Protein AF-A0A4Q2YLG7-F1 (afdb_monomer)

Nearest PDB structures (foldseek):
  5nfq-assembly1_A  TM=1.000E+00  e=6.974E-09  metagenome
  6xtc-assembly2_D  TM=9.333E-01  e=8.255E-06  synthetic construct
  8ynv-assembly4_D  TM=9.3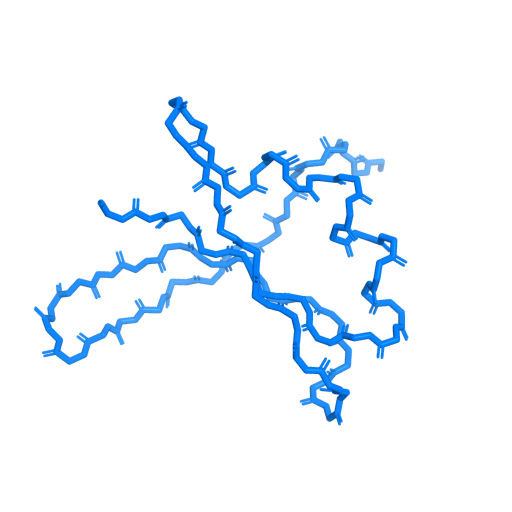80E-01  e=6.765E-04  Bacillus thuringiensis
  8ynw-assembly4_D  TM=9.355E-01  e=6.765E-04  Bacillus thuringiensis
  3om8-assembly1_B  TM=8.769E-01  e=1.410E-03  Pseudomonas aeruginosa PAO1

Foldseek 3Di:
DDDQQDAQWDWDQDPVRDIWTKHWAADPPAAEDEDEDDPPDALSVCSPVCVVCRDHYTYMGIGDD

pLDDT: mean 94.2, std 11.19, range [41.66, 98.81]

Solvent-accessible surface area (backbone atoms only — not comparable to full-atom values): 3967 Å² total; per-residue (Å²): 133,81,60,89,50,75,70,74,63,48,79,46,79,43,99,85,75,50,74,33,50,25,33,73,43,47,49,92,87,36,62,78,46,80,49,79,57,60,90,96,63,37,43,57,77,41,42,66,56,46,72,71,40,24,87,71,21,19,34,35,25,45,42,81,133

Radius of gyration: 11.84 Å; Cα contacts (8 Å, |Δi|>4): 115; chains: 1; bounding box: 31×20×28 Å

Mean predicted aligned error: 3.36 Å

Secondary structure (DSSP, 8-state):
-PPTT---EEEEE-TTS-EEEEEEES-TTSPEEE----TT--GGGGTTHHHHHTTTSEEEEE---

Structure (mmCIF, N/CA/C/O backbone):
data_AF-A0A4Q2YLG7-F1
#
_entry.id   AF-A0A4Q2YLG7-F1
#
loop_
_atom_site.group_PDB
_atom_site.id
_atom_site.type_symbol
_atom_site.label_atom_id
_atom_site.label_alt_id
_atom_site.label_comp_id
_atom_site.label_asym_id
_atom_site.label_entity_id
_atom_site.label_seq_id
_atom_site.pdbx_PDB_ins_code
_atom_site.Cartn_x
_atom_site.Cartn_y
_atom_site.Cartn_z
_atom_site.occupancy
_atom_site.B_iso_or_equiv
_atom_site.auth_seq_id
_atom_site.auth_comp_id
_atom_site.auth_asym_id
_atom_site.auth_atom_id
_atom_site.pdbx_PDB_model_num
ATOM 1 N N . MET A 1 1 ? 13.651 15.170 -8.990 1.00 41.66 1 MET A N 1
ATOM 2 C CA . MET A 1 1 ? 14.364 13.976 -8.494 1.00 41.66 1 MET A CA 1
ATOM 3 C C . MET A 1 1 ? 13.531 13.429 -7.342 1.00 41.66 1 MET A C 1
ATOM 5 O O . MET A 1 1 ? 13.572 14.015 -6.272 1.00 41.66 1 MET A O 1
ATOM 9 N N . SER A 1 2 ? 12.667 12.438 -7.581 1.00 49.56 2 SER A N 1
ATOM 10 C CA . SER A 1 2 ? 11.923 11.799 -6.484 1.00 49.56 2 SER A CA 1
ATOM 11 C C . SER A 1 2 ? 12.929 10.993 -5.665 1.00 49.56 2 SER A C 1
ATOM 13 O O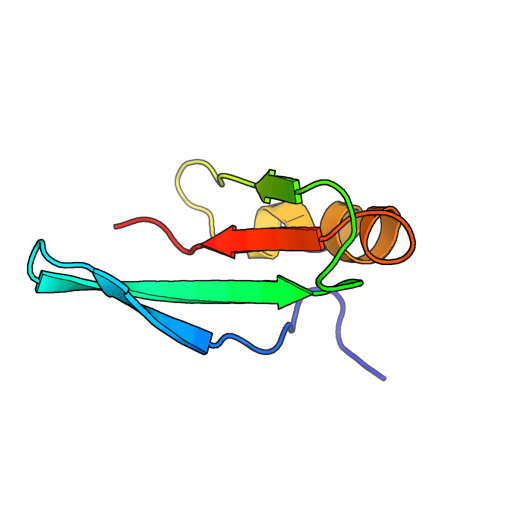 . SER A 1 2 ? 13.698 10.208 -6.224 1.00 49.56 2 SER A O 1
ATOM 15 N N . ILE A 1 3 ? 13.002 11.271 -4.366 1.00 61.12 3 ILE A N 1
ATOM 16 C CA . ILE A 1 3 ? 13.805 10.490 -3.431 1.00 61.12 3 ILE A CA 1
ATOM 17 C C . ILE A 1 3 ? 13.130 9.119 -3.353 1.00 61.12 3 ILE A C 1
ATOM 19 O O . ILE A 1 3 ? 11.937 9.033 -3.072 1.00 61.12 3 ILE A O 1
ATOM 23 N N . ILE A 1 4 ? 13.869 8.052 -3.667 1.00 68.38 4 ILE A N 1
ATOM 24 C CA . ILE A 1 4 ? 13.351 6.678 -3.687 1.00 68.38 4 ILE A CA 1
ATOM 25 C C . ILE A 1 4 ? 12.596 6.400 -2.380 1.00 68.38 4 ILE A C 1
ATOM 27 O O . ILE A 1 4 ? 13.193 6.384 -1.305 1.00 68.38 4 ILE A O 1
ATOM 31 N N . GLY A 1 5 ? 11.291 6.153 -2.484 1.00 67.06 5 GLY A N 1
ATOM 32 C CA . GLY A 1 5 ? 10.432 5.846 -1.343 1.00 67.06 5 GLY A CA 1
ATOM 33 C C . GLY A 1 5 ? 9.535 6.982 -0.855 1.00 67.06 5 GLY A C 1
ATOM 34 O O . GLY A 1 5 ? 8.764 6.726 0.064 1.00 67.06 5 GLY A O 1
ATOM 35 N N . ASP A 1 6 ? 9.598 8.185 -1.430 1.00 87.06 6 ASP A N 1
ATOM 36 C CA . ASP A 1 6 ? 8.558 9.205 -1.244 1.00 87.06 6 ASP A CA 1
ATOM 37 C C . ASP A 1 6 ? 7.455 9.017 -2.288 1.00 87.06 6 ASP A C 1
ATOM 39 O O . ASP A 1 6 ? 7.591 9.414 -3.448 1.00 87.06 6 ASP A O 1
ATOM 43 N N . PHE A 1 7 ? 6.363 8.389 -1.859 1.00 94.75 7 PHE A N 1
ATOM 44 C CA . PHE A 1 7 ? 5.154 8.213 -2.655 1.00 94.75 7 PHE A CA 1
ATOM 45 C C . PHE A 1 7 ? 4.049 9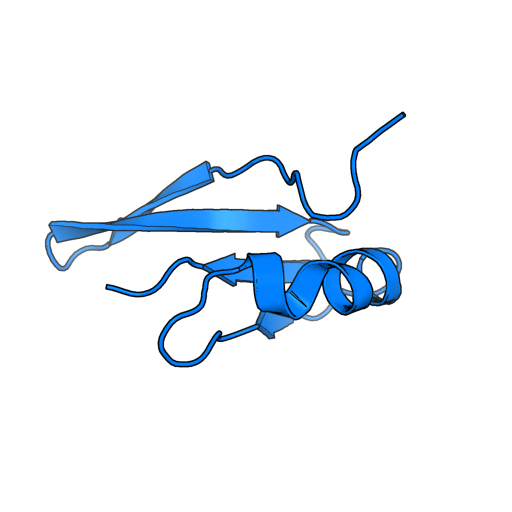.137 -2.146 1.00 94.75 7 PHE A C 1
ATOM 47 O O . PHE A 1 7 ? 3.939 9.381 -0.942 1.00 94.75 7 PHE A O 1
ATOM 54 N N . GLU A 1 8 ? 3.212 9.632 -3.058 1.00 95.38 8 GLU A N 1
ATOM 55 C CA . GLU A 1 8 ? 1.959 10.272 -2.664 1.00 95.38 8 GLU A CA 1
ATOM 56 C C . GLU A 1 8 ? 1.063 9.236 -1.976 1.00 95.38 8 GLU A C 1
ATOM 58 O O . GLU A 1 8 ? 0.921 8.103 -2.444 1.00 95.38 8 GLU A O 1
ATOM 63 N N . GLN A 1 9 ? 0.480 9.637 -0.850 1.00 96.75 9 GLN A N 1
ATOM 64 C CA . GLN A 1 9 ? -0.429 8.809 -0.076 1.00 96.75 9 GLN A CA 1
ATOM 65 C C . GLN A 1 9 ? -1.810 9.444 -0.081 1.00 96.75 9 GLN A C 1
ATOM 67 O O . GLN A 1 9 ? -1.959 10.645 0.144 1.00 96.75 9 GLN A O 1
ATOM 72 N N . GLN A 1 10 ? -2.824 8.616 -0.289 1.00 97.25 10 GLN A N 1
ATOM 73 C CA . GLN A 1 10 ? -4.211 8.988 -0.054 1.00 97.25 10 GLN A CA 1
ATOM 74 C C . GLN A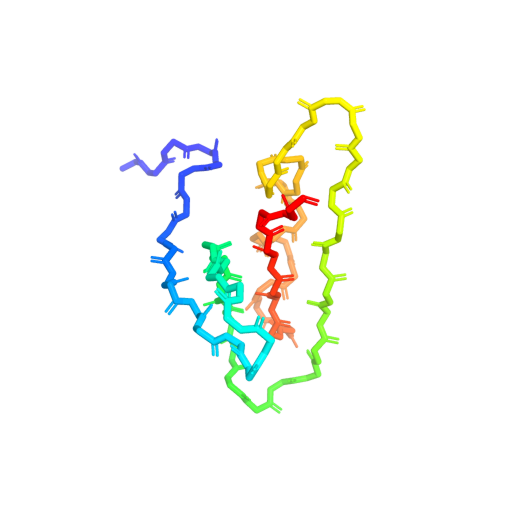 1 10 ? -4.674 8.411 1.280 1.00 97.25 10 GLN A C 1
ATOM 76 O O . GLN A 1 10 ? -4.311 7.293 1.649 1.00 97.25 10 GLN A O 1
ATOM 81 N N . ARG A 1 11 ? -5.527 9.156 1.981 1.00 97.94 11 ARG A N 1
ATOM 82 C CA . ARG A 1 11 ? -6.149 8.679 3.212 1.00 97.94 11 ARG A CA 1
ATOM 83 C C . ARG A 1 11 ? -7.450 7.953 2.907 1.00 97.94 11 ARG A C 1
ATOM 85 O O . ARG A 1 11 ? -8.378 8.540 2.353 1.00 97.94 11 ARG A O 1
ATOM 92 N N . VAL A 1 12 ? -7.536 6.690 3.311 1.00 98.00 12 VAL A N 1
ATOM 93 C CA . VAL A 1 12 ? -8.703 5.832 3.086 1.00 98.00 12 VAL A CA 1
ATOM 94 C C . VAL A 1 12 ? -9.415 5.580 4.408 1.00 98.00 12 VAL A C 1
ATOM 96 O O . VAL A 1 12 ? -8.836 5.024 5.340 1.00 98.00 12 VAL A O 1
ATOM 99 N N . LYS A 1 13 ? -10.691 5.975 4.484 1.00 98.12 13 LYS A N 1
ATOM 100 C CA . LYS A 1 13 ? -11.556 5.716 5.643 1.00 98.12 13 LYS A CA 1
ATOM 101 C C . LYS A 1 13 ? -12.245 4.366 5.493 1.00 98.12 13 LYS A C 1
ATOM 103 O O . LYS A 1 13 ? -12.907 4.122 4.486 1.00 98.12 13 LYS A O 1
ATOM 108 N N . LEU A 1 14 ? -12.122 3.509 6.502 1.00 97.19 14 LEU A N 1
ATOM 109 C CA . LEU A 1 14 ? -12.781 2.206 6.545 1.00 97.19 14 LEU A CA 1
ATOM 110 C C . LEU A 1 14 ? -14.066 2.267 7.391 1.00 97.19 14 LEU A C 1
ATOM 112 O O . LEU A 1 14 ? -14.123 3.032 8.356 1.00 97.19 14 LEU A O 1
ATOM 116 N N . PRO A 1 15 ? -15.081 1.419 7.116 1.00 97.81 15 PRO A N 1
ATOM 117 C CA . PRO A 1 15 ? -16.307 1.348 7.925 1.00 97.81 15 PRO A CA 1
ATOM 118 C C . PRO A 1 15 ? -16.076 1.021 9.408 1.00 97.81 15 PRO A C 1
ATOM 120 O O . PRO A 1 15 ? -16.943 1.260 10.240 1.00 97.81 15 PRO A O 1
ATOM 123 N N . THR A 1 16 ? -14.900 0.488 9.749 1.00 97.44 16 THR A N 1
ATOM 124 C CA . THR A 1 16 ? -14.467 0.203 11.123 1.00 97.44 16 THR A CA 1
ATOM 125 C C . THR A 1 16 ? -14.055 1.452 11.911 1.00 97.44 16 THR A C 1
ATOM 127 O O . THR A 1 16 ? -13.726 1.342 13.089 1.00 97.44 16 THR A O 1
ATOM 130 N N . GLY A 1 17 ? -14.025 2.631 11.279 1.00 97.00 17 GLY A N 1
ATOM 131 C CA . GLY A 1 17 ? -13.522 3.873 11.874 1.00 97.00 17 GLY A CA 1
ATOM 132 C C . GLY A 1 17 ? -11.996 4.008 11.842 1.00 97.00 17 GLY A C 1
ATOM 133 O O . GLY A 1 17 ? -11.458 4.977 12.372 1.00 97.00 17 GLY A O 1
ATOM 134 N N . VAL A 1 18 ? -11.286 3.053 11.232 1.00 96.88 18 VAL A N 1
ATOM 135 C CA . VAL A 1 18 ? -9.845 3.153 10.961 1.00 96.88 18 VAL A CA 1
ATOM 136 C C . VAL A 1 18 ? -9.622 4.015 9.718 1.00 96.88 18 VAL A C 1
ATOM 138 O O . VAL A 1 18 ? -10.312 3.843 8.713 1.00 96.88 18 VAL A O 1
ATOM 141 N N . GLU A 1 19 ? -8.635 4.904 9.771 1.00 97.69 19 GLU A N 1
ATOM 142 C CA . GLU A 1 19 ? -8.116 5.612 8.600 1.00 97.69 19 GLU A CA 1
ATOM 143 C C . GLU A 1 19 ? -6.698 5.105 8.317 1.00 97.69 19 GLU A C 1
ATOM 145 O O . GLU A 1 19 ? -5.890 5.020 9.240 1.00 97.69 19 GLU A O 1
ATOM 150 N N . LEU A 1 20 ? -6.415 4.741 7.065 1.00 97.88 20 LEU A N 1
ATOM 151 C CA . LEU A 1 20 ? -5.094 4.287 6.625 1.00 97.88 20 LEU A CA 1
ATOM 152 C C . LEU A 1 20 ? -4.527 5.282 5.615 1.00 97.88 20 LEU A C 1
ATOM 154 O O . LEU A 1 20 ? -5.255 5.730 4.725 1.00 97.88 20 LEU A O 1
ATOM 158 N N . ASP A 1 21 ? -3.239 5.586 5.725 1.00 98.12 21 ASP A N 1
ATOM 159 C CA . ASP A 1 21 ? -2.497 6.235 4.648 1.00 98.12 21 ASP A CA 1
ATOM 160 C C . ASP A 1 21 ? -2.044 5.150 3.656 1.00 98.12 21 ASP A C 1
ATOM 162 O O . ASP A 1 21 ? -1.566 4.083 4.050 1.00 98.12 21 ASP A O 1
ATOM 166 N N . VAL A 1 22 ? -2.304 5.365 2.363 1.00 98.38 22 VAL A N 1
ATOM 167 C CA . VAL A 1 22 ? -2.177 4.330 1.329 1.00 98.38 22 VAL A CA 1
ATOM 168 C C . VAL A 1 22 ? -1.495 4.886 0.088 1.00 98.38 22 VAL A C 1
ATOM 170 O O . VAL A 1 22 ? -1.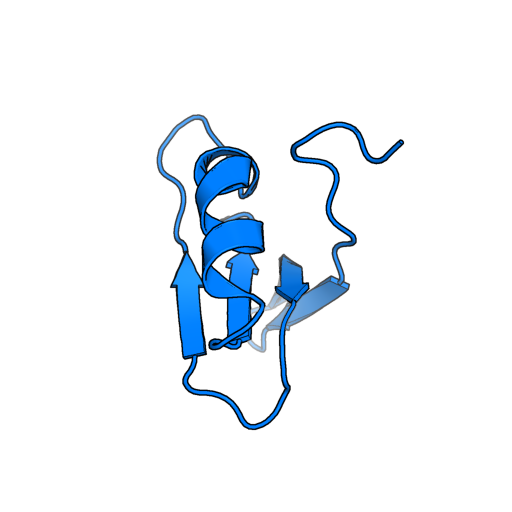978 5.844 -0.516 1.00 98.38 22 VAL A O 1
ATOM 173 N N . VAL A 1 23 ? -0.422 4.228 -0.348 1.00 98.38 23 VAL A N 1
ATOM 174 C CA . VAL A 1 23 ? 0.133 4.409 -1.695 1.00 98.38 23 VAL A CA 1
ATOM 175 C C . VAL A 1 23 ? -0.717 3.627 -2.690 1.00 98.38 23 VAL A C 1
ATOM 177 O O . VAL A 1 23 ? -0.995 2.451 -2.466 1.00 98.38 23 VAL A O 1
ATOM 180 N N . ASP A 1 24 ? -1.118 4.260 -3.791 1.00 98.31 24 ASP A N 1
ATOM 181 C CA . ASP A 1 24 ? -1.938 3.644 -4.842 1.00 98.31 24 ASP A CA 1
ATOM 182 C C . ASP A 1 24 ? -1.509 4.171 -6.213 1.00 98.31 24 ASP A C 1
ATOM 184 O O . ASP A 1 24 ? -1.871 5.280 -6.613 1.00 98.31 24 ASP A O 1
ATOM 188 N N . ILE A 1 25 ? -0.689 3.382 -6.905 1.00 97.94 25 ILE A N 1
ATOM 189 C CA . ILE A 1 25 ? -0.047 3.761 -8.167 1.00 97.94 25 ILE A CA 1
ATOM 190 C C . ILE A 1 25 ? -0.271 2.700 -9.248 1.00 97.94 25 ILE A C 1
ATOM 192 O O . ILE A 1 25 ? -0.560 1.540 -8.956 1.00 97.94 25 ILE A O 1
ATOM 196 N N . GLY A 1 26 ? -0.095 3.101 -10.506 1.00 97.81 26 GLY A N 1
ATOM 197 C CA . GLY A 1 26 ? -0.294 2.248 -11.680 1.00 97.81 26 GLY A CA 1
ATOM 198 C C . GLY A 1 26 ? -1.703 2.340 -12.289 1.00 97.81 26 GLY A C 1
ATOM 199 O O . GLY A 1 26 ? -2.552 3.087 -11.785 1.00 97.81 26 GLY A O 1
ATOM 200 N N . PRO A 1 27 ? -1.961 1.635 -13.409 1.00 98.31 27 PRO A N 1
ATOM 201 C CA . PRO A 1 27 ? -3.221 1.727 -14.144 1.00 98.31 27 PRO A CA 1
ATOM 202 C C . PRO A 1 27 ? -4.411 1.244 -13.312 1.00 98.31 27 PRO A C 1
ATOM 204 O O . PRO A 1 27 ? -4.340 0.224 -12.630 1.00 98.31 27 PRO A O 1
ATOM 207 N N . ARG A 1 28 ? -5.536 1.966 -13.368 1.00 97.25 28 ARG A N 1
ATOM 208 C CA . ARG A 1 28 ? -6.717 1.675 -12.531 1.00 97.25 28 ARG A CA 1
ATOM 209 C C . ARG A 1 28 ? -7.426 0.368 -12.896 1.00 97.25 28 ARG A C 1
ATOM 211 O O . ARG A 1 28 ? -8.116 -0.186 -12.044 1.00 97.25 28 ARG A O 1
ATOM 218 N N . ASP A 1 29 ? -7.246 -0.094 -14.125 1.00 97.81 29 ASP A N 1
ATOM 219 C CA . ASP A 1 29 ? -7.833 -1.284 -14.742 1.00 97.81 29 ASP A CA 1
ATOM 220 C C . ASP A 1 29 ? -6.873 -2.490 -14.802 1.00 97.81 29 ASP A C 1
ATOM 222 O O . ASP A 1 29 ? -7.266 -3.568 -15.248 1.00 97.81 29 ASP A O 1
ATOM 226 N N . ALA A 1 30 ? -5.635 -2.343 -14.318 1.00 98.56 30 ALA A N 1
ATOM 227 C CA . ALA A 1 30 ? -4.668 -3.434 -14.240 1.00 98.56 30 ALA A CA 1
ATOM 228 C C . ALA A 1 30 ? -4.941 -4.385 -13.051 1.00 98.56 30 ALA A C 1
ATOM 230 O O . ALA A 1 30 ? -5.549 -3.978 -12.054 1.00 98.56 30 ALA A O 1
ATOM 231 N N . PRO A 1 31 ? -4.447 -5.642 -13.094 1.00 98.75 31 PRO A N 1
ATOM 232 C CA . PRO A 1 31 ? -4.488 -6.539 -11.941 1.00 98.75 31 PRO A CA 1
ATOM 233 C C . PRO A 1 31 ? -3.844 -5.905 -10.698 1.00 98.75 31 PRO A C 1
ATOM 235 O O . PRO A 1 31 ? -2.831 -5.208 -10.792 1.00 98.75 31 PRO A O 1
ATOM 238 N N . VAL A 1 32 ? -4.435 -6.150 -9.52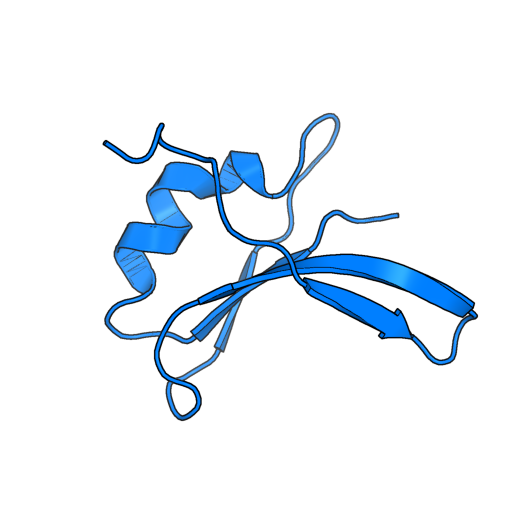7 1.00 98.81 32 VAL A N 1
ATOM 239 C CA . VAL A 1 32 ? -4.031 -5.503 -8.270 1.00 98.81 32 VAL A CA 1
ATOM 240 C C . VAL A 1 32 ? -2.988 -6.337 -7.529 1.00 98.81 32 VAL A C 1
ATOM 242 O O . VAL A 1 32 ? -3.177 -7.534 -7.320 1.00 98.81 32 VAL A O 1
ATOM 245 N N . LEU A 1 33 ? -1.931 -5.675 -7.059 1.00 98.81 33 LEU A N 1
ATOM 246 C CA . LEU A 1 33 ? -0.988 -6.195 -6.070 1.00 98.81 33 LEU A CA 1
ATOM 247 C C . LEU A 1 33 ? -1.100 -5.371 -4.782 1.00 98.81 33 LEU A C 1
ATOM 249 O O . LEU A 1 33 ? -0.961 -4.147 -4.817 1.00 98.81 33 LEU A O 1
ATOM 253 N N . ILE A 1 34 ? -1.327 -6.043 -3.649 1.00 98.69 34 ILE A N 1
ATOM 254 C CA . ILE A 1 34 ? -1.348 -5.418 -2.320 1.00 98.69 34 ILE A CA 1
ATOM 255 C C . ILE A 1 34 ? -0.059 -5.777 -1.584 1.00 98.69 34 ILE A C 1
ATOM 257 O O . ILE A 1 34 ? 0.246 -6.952 -1.388 1.00 98.69 34 ILE A O 1
ATOM 261 N N . PHE A 1 35 ? 0.678 -4.757 -1.159 1.00 98.62 35 PHE A N 1
ATOM 262 C CA . PHE A 1 35 ? 1.956 -4.885 -0.475 1.00 98.62 35 PHE A CA 1
ATOM 263 C C . PHE A 1 35 ? 1.781 -4.573 1.008 1.00 98.62 35 PHE A C 1
ATOM 265 O O . PHE A 1 35 ? 1.455 -3.451 1.389 1.00 98.62 35 PHE A O 1
ATOM 272 N N . LEU A 1 36 ? 2.002 -5.577 1.851 1.00 98.56 36 LEU A N 1
ATOM 273 C CA . LEU A 1 36 ? 1.861 -5.482 3.299 1.00 98.56 36 LEU A CA 1
ATOM 274 C C . LEU A 1 36 ? 3.254 -5.450 3.926 1.00 98.56 36 LEU A C 1
ATOM 276 O O . LEU A 1 36 ? 4.060 -6.347 3.687 1.00 98.56 36 LEU A O 1
ATOM 280 N N . HIS A 1 37 ? 3.574 -4.388 4.662 1.00 97.81 37 HIS A N 1
ATOM 281 C CA . HIS A 1 37 ? 4.843 -4.294 5.383 1.00 97.81 37 HIS A CA 1
ATOM 282 C C . HIS A 1 37 ? 4.818 -5.142 6.664 1.00 97.81 37 HIS A C 1
ATOM 284 O O . HIS A 1 37 ? 3.758 -5.581 7.116 1.00 97.81 37 HIS A O 1
ATOM 290 N N . GLY A 1 38 ? 6.003 -5.389 7.223 1.00 97.62 38 GLY A N 1
ATOM 291 C CA . GLY A 1 38 ? 6.179 -6.031 8.524 1.00 97.62 38 GLY A CA 1
ATOM 292 C C . GLY A 1 38 ? 6.506 -5.024 9.628 1.00 97.62 3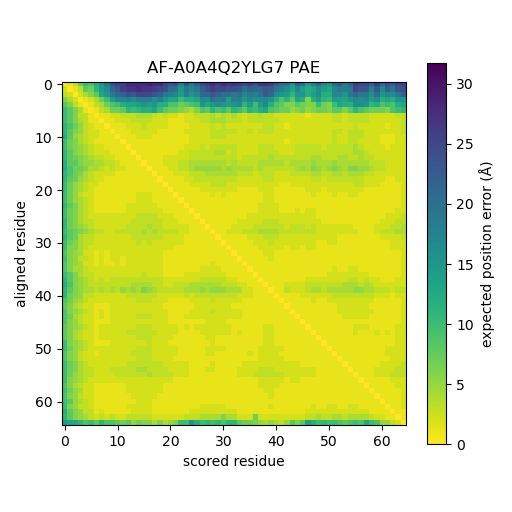8 GLY A C 1
ATOM 293 O O . GLY A 1 38 ? 6.517 -3.811 9.415 1.00 97.62 38 GLY A O 1
ATOM 294 N N . PHE A 1 39 ? 6.811 -5.541 10.817 1.00 96.81 39 PHE A N 1
ATOM 295 C CA . PHE A 1 39 ? 7.307 -4.746 11.941 1.00 96.81 39 PHE A CA 1
ATOM 296 C C . PHE A 1 39 ? 8.838 -4.585 11.865 1.00 96.81 39 PHE A C 1
ATOM 298 O O . PHE A 1 39 ? 9.510 -5.583 11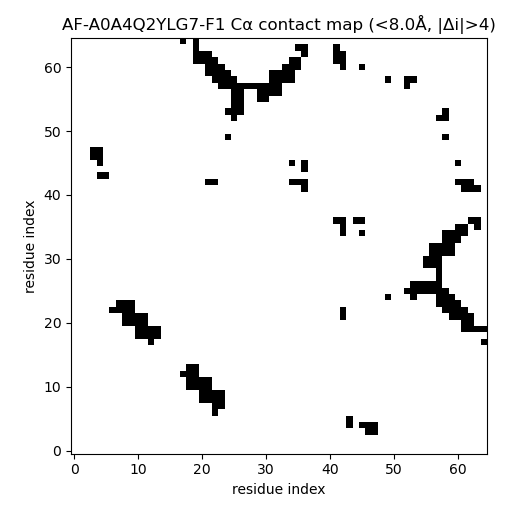.590 1.00 96.81 39 PHE A O 1
ATOM 305 N N . PRO A 1 40 ? 9.426 -3.407 12.170 1.00 95.38 40 PRO A N 1
ATOM 306 C CA . PRO A 1 40 ? 8.818 -2.123 12.548 1.00 95.38 40 PRO A CA 1
ATOM 307 C C . PRO A 1 40 ? 8.780 -1.120 11.371 1.00 95.38 40 PRO A C 1
ATOM 309 O O . PRO A 1 40 ? 9.208 0.024 11.516 1.00 95.38 40 PRO A O 1
ATOM 312 N N . GLU A 1 41 ? 8.360 -1.557 10.182 1.00 97.00 41 GLU A N 1
ATOM 313 C CA . GLU A 1 41 ? 8.464 -0.758 8.952 1.00 97.00 41 GLU A CA 1
ATOM 314 C C . GLU A 1 41 ? 7.121 -0.129 8.516 1.00 97.00 41 GLU A C 1
ATOM 316 O O . GLU A 1 41 ? 6.161 -0.094 9.282 1.00 97.00 41 GLU A O 1
ATOM 321 N N . SER A 1 42 ? 7.071 0.402 7.288 1.00 96.75 42 SER A N 1
ATOM 322 C CA . SER A 1 42 ? 5.903 1.029 6.652 1.00 96.75 42 SER A CA 1
ATOM 323 C C . SER A 1 42 ? 5.843 0.659 5.160 1.00 96.75 42 SER A C 1
ATOM 325 O O . SER A 1 42 ? 6.668 -0.122 4.679 1.00 96.75 42 SER A O 1
ATOM 327 N N . HIS A 1 43 ? 4.944 1.255 4.369 1.00 96.94 43 HIS A N 1
ATOM 328 C CA . HIS A 1 43 ? 4.893 1.120 2.905 1.00 96.94 43 HIS A CA 1
ATOM 329 C C . HIS A 1 43 ? 6.263 1.298 2.219 1.00 96.94 43 HIS A C 1
ATOM 331 O O . HIS A 1 43 ? 6.517 0.724 1.155 1.00 96.94 43 HIS A O 1
ATOM 337 N N . ARG A 1 44 ? 7.184 2.049 2.844 1.00 96.25 44 ARG A N 1
ATOM 338 C CA . ARG A 1 44 ? 8.554 2.287 2.363 1.00 96.25 44 ARG A CA 1
ATOM 339 C C . ARG A 1 44 ? 9.407 1.019 2.269 1.00 96.25 44 ARG A C 1
ATOM 341 O O . ARG A 1 44 ? 10.396 1.035 1.525 1.00 96.25 44 ARG A O 1
ATOM 348 N N . THR A 1 45 ? 9.037 -0.080 2.936 1.00 97.25 45 THR A N 1
ATOM 349 C CA . THR A 1 45 ? 9.635 -1.413 2.712 1.00 97.25 45 THR A CA 1
ATOM 350 C C . THR A 1 45 ? 9.643 -1.757 1.223 1.00 97.25 45 THR A C 1
ATOM 352 O O . THR A 1 45 ? 10.635 -2.259 0.699 1.00 97.25 45 THR A O 1
ATOM 355 N N . TRP A 1 46 ? 8.578 -1.379 0.514 1.00 97.81 46 TRP A N 1
ATOM 356 C CA . TRP A 1 46 ? 8.327 -1.749 -0.876 1.00 97.81 46 TRP A CA 1
ATOM 357 C C . TRP A 1 46 ? 8.773 -0.699 -1.898 1.00 97.81 46 TRP A C 1
ATOM 359 O O . TRP A 1 46 ? 8.385 -0.757 -3.064 1.00 97.81 46 TRP A O 1
ATOM 369 N N . ARG A 1 47 ? 9.620 0.260 -1.499 1.00 97.12 47 ARG A N 1
ATOM 370 C CA . ARG A 1 47 ? 10.061 1.385 -2.350 1.00 97.12 47 ARG A CA 1
ATOM 371 C C . ARG A 1 47 ? 10.728 0.995 -3.670 1.00 97.12 47 ARG A C 1
ATOM 373 O O . ARG A 1 47 ? 10.780 1.818 -4.576 1.00 97.12 47 ARG A O 1
ATOM 380 N N . TYR A 1 48 ? 11.225 -0.234 -3.786 1.00 97.06 48 TYR A N 1
ATOM 381 C CA . TYR A 1 48 ? 11.795 -0.753 -5.030 1.00 97.06 48 TYR A CA 1
ATOM 382 C C . TYR A 1 48 ? 10.775 -1.536 -5.860 1.00 97.06 48 TYR A C 1
ATOM 384 O O . TYR A 1 48 ? 10.785 -1.460 -7.084 1.00 97.06 48 TYR A O 1
ATOM 392 N N . GLN A 1 49 ? 9.877 -2.271 -5.207 1.00 98.06 49 GLN A N 1
ATOM 393 C CA . GLN A 1 49 ? 8.889 -3.130 -5.855 1.00 98.06 49 GLN A CA 1
ATOM 394 C C . GLN A 1 49 ? 7.729 -2.314 -6.421 1.00 98.06 49 GLN A C 1
ATOM 396 O O . GLN A 1 49 ? 7.304 -2.573 -7.542 1.00 98.06 49 GLN A O 1
ATOM 401 N N . LEU A 1 50 ? 7.266 -1.301 -5.686 1.00 98.00 50 LEU A N 1
ATOM 402 C CA . LEU A 1 50 ? 6.200 -0.398 -6.118 1.00 98.00 50 LEU A CA 1
ATOM 403 C C . LEU A 1 50 ? 6.462 0.175 -7.526 1.00 98.00 50 LEU A C 1
ATOM 405 O O . LEU A 1 50 ? 5.674 -0.119 -8.423 1.00 98.00 50 LEU A O 1
ATOM 409 N N . PRO A 1 51 ? 7.572 0.894 -7.798 1.00 96.69 51 PRO A N 1
ATOM 410 C CA . PRO A 1 51 ? 7.840 1.404 -9.143 1.00 96.69 51 PRO A CA 1
ATOM 411 C C . PRO A 1 51 ? 8.162 0.303 -10.164 1.00 96.69 51 PRO A C 1
ATOM 413 O O . PRO A 1 51 ? 7.922 0.499 -11.349 1.00 96.69 51 PRO A O 1
ATOM 416 N N . HIS A 1 52 ? 8.686 -0.851 -9.734 1.00 97.75 52 HIS A N 1
ATOM 417 C CA . HIS A 1 52 ? 9.011 -1.964 -10.634 1.00 97.75 52 HIS A CA 1
ATOM 418 C C . HIS A 1 52 ? 7.769 -2.644 -11.237 1.00 97.75 52 HIS A C 1
ATOM 420 O O . HIS A 1 52 ? 7.830 -3.172 -12.349 1.00 97.75 52 HIS A O 1
ATOM 426 N N . PHE A 1 53 ? 6.654 -2.666 -10.501 1.00 98.50 53 PHE A N 1
ATOM 427 C CA . PHE A 1 53 ? 5.408 -3.297 -10.944 1.00 98.50 53 PHE A CA 1
ATOM 428 C C . PHE A 1 53 ? 4.346 -2.303 -11.434 1.00 98.50 53 PHE A C 1
ATOM 430 O O . PHE A 1 53 ? 3.422 -2.721 -12.131 1.00 98.50 53 PHE A O 1
ATOM 437 N N . ALA A 1 54 ? 4.467 -1.012 -11.108 1.00 97.62 54 ALA A N 1
ATOM 438 C CA . ALA A 1 54 ? 3.441 -0.001 -11.382 1.00 97.62 54 ALA A CA 1
ATOM 439 C C . ALA A 1 54 ? 3.168 0.273 -12.874 1.00 97.62 54 ALA A C 1
ATOM 441 O O . ALA A 1 54 ? 2.197 0.952 -13.192 1.00 97.62 54 ALA A O 1
ATOM 442 N N . ASP A 1 55 ? 3.993 -0.228 -13.796 1.00 97.62 55 ASP A N 1
ATOM 443 C CA . ASP A 1 55 ? 3.749 -0.133 -15.240 1.00 97.62 55 ASP A CA 1
ATOM 444 C C . ASP A 1 55 ? 2.715 -1.156 -15.745 1.00 97.62 55 ASP A C 1
ATOM 446 O O . ASP A 1 55 ? 2.061 -0.933 -16.762 1.00 97.62 55 ASP A O 1
ATOM 450 N N . ARG A 1 56 ? 2.557 -2.275 -15.028 1.00 98.38 56 ARG A N 1
ATOM 451 C CA . ARG A 1 56 ? 1.740 -3.435 -15.431 1.00 98.38 56 ARG A CA 1
ATOM 452 C C . ARG A 1 56 ? 0.658 -3.806 -14.423 1.00 98.38 56 ARG A C 1
ATOM 454 O O . ARG A 1 56 ? -0.269 -4.532 -14.772 1.00 98.38 56 ARG A O 1
ATOM 461 N N . PHE A 1 57 ? 0.787 -3.342 -13.185 1.00 98.81 57 PHE A N 1
ATOM 462 C CA . PHE A 1 57 ? -0.104 -3.658 -12.074 1.00 98.81 57 PHE A CA 1
ATOM 463 C C . PHE A 1 57 ? -0.557 -2.383 -11.374 1.00 98.81 57 PHE A C 1
ATOM 465 O O . PHE A 1 57 ? 0.174 -1.394 -11.319 1.00 98.81 57 PHE A O 1
ATOM 472 N N . ARG A 1 58 ? -1.742 -2.438 -10.763 1.00 98.62 58 ARG A N 1
ATOM 473 C CA . ARG A 1 58 ? -2.129 -1.462 -9.747 1.00 98.62 58 ARG A CA 1
ATOM 474 C C . ARG A 1 58 ? -1.505 -1.878 -8.422 1.00 98.62 58 ARG A C 1
ATOM 476 O O . ARG A 1 58 ? -1.865 -2.913 -7.862 1.00 98.62 58 ARG A O 1
ATOM 483 N N . CYS A 1 59 ? -0.574 -1.084 -7.922 1.00 98.69 59 CYS A N 1
ATOM 484 C CA . CYS A 1 59 ? 0.153 -1.366 -6.695 1.00 98.69 59 CYS A CA 1
ATOM 485 C C . CYS A 1 59 ? -0.433 -0.561 -5.535 1.00 98.69 59 CYS A C 1
ATOM 487 O O . CYS A 1 59 ? -0.428 0.669 -5.572 1.00 98.69 59 CYS A O 1
ATOM 489 N N . ILE A 1 60 ? -0.903 -1.264 -4.503 1.00 98.69 60 ILE A N 1
ATOM 490 C CA . ILE A 1 60 ? -1.487 -0.675 -3.295 1.00 98.69 60 ILE A CA 1
ATOM 491 C C . ILE A 1 60 ? -0.622 -1.044 -2.086 1.00 98.69 60 ILE A C 1
ATOM 493 O O . ILE A 1 60 ? -0.420 -2.228 -1.822 1.00 98.69 60 ILE A O 1
ATOM 497 N N . ALA A 1 61 ? -0.135 -0.057 -1.336 1.00 98.50 61 ALA A N 1
ATOM 498 C CA . ALA A 1 61 ? 0.635 -0.273 -0.109 1.00 98.50 61 ALA A CA 1
ATOM 499 C C . ALA A 1 61 ? 0.101 0.611 1.033 1.00 98.50 61 ALA A C 1
ATOM 501 O O . ALA A 1 61 ? 0.393 1.808 1.052 1.00 98.50 61 ALA A O 1
ATOM 502 N N . PRO A 1 62 ? -0.706 0.055 1.955 1.00 98.38 62 PRO A N 1
ATOM 503 C CA . PRO A 1 62 ? -1.164 0.762 3.145 1.00 98.38 62 PRO A CA 1
ATOM 504 C C . PRO A 1 62 ? -0.114 0.742 4.263 1.00 98.38 62 PRO A C 1
ATOM 506 O O . PRO A 1 62 ? 0.558 -0.273 4.464 1.00 98.38 62 PRO A O 1
ATOM 509 N N . ASP A 1 63 ? -0.064 1.815 5.048 1.00 97.56 63 ASP A N 1
ATOM 510 C CA . ASP A 1 63 ? 0.530 1.796 6.386 1.00 97.56 63 ASP A CA 1
ATOM 511 C C . ASP A 1 63 ? -0.483 1.175 7.360 1.00 97.56 63 ASP A C 1
ATOM 513 O O . ASP A 1 63 ? -1.566 1.715 7.585 1.00 97.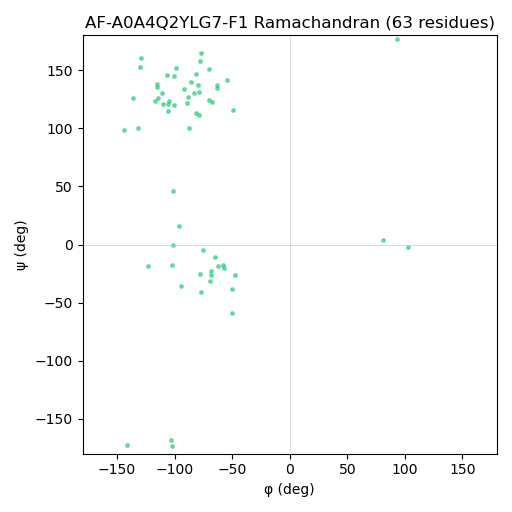56 63 ASP A O 1
ATOM 517 N N . GLN A 1 64 ? -0.168 -0.019 7.870 1.00 95.12 64 GLN A N 1
ATOM 518 C CA . GLN A 1 64 ? -1.043 -0.820 8.731 1.00 95.12 64 GLN A CA 1
ATOM 519 C C . GLN A 1 64 ? -1.210 -0.187 10.121 1.00 95.12 64 GLN A C 1
ATOM 521 O O . GLN A 1 64 ? -0.307 0.483 10.623 1.00 95.12 64 GLN A O 1
ATOM 526 N N . ARG A 1 65 ? -2.371 -0.432 10.744 1.00 84.38 65 ARG A N 1
ATOM 527 C CA . ARG A 1 65 ? -2.676 -0.036 12.128 1.00 84.38 65 ARG A CA 1
ATOM 528 C C . ARG A 1 65 ? -2.046 -0.978 13.150 1.00 84.38 65 ARG A C 1
ATOM 530 O O . ARG A 1 65 ? -2.070 -2.202 12.897 1.00 84.38 65 ARG A O 1
#

Sequence (65 aa):
MSIIGDFEQQRVKLPTGVELDVVDIGPRDAPVLIFLHGFPESHRTWRYQLPHFADRFRCIAPDQR